Protein AF-A0A439ZPL0-F1 (afdb_monomer_lite)

Sequence (180 aa):
MAQCIQNESISSRDRACDLVRLNNKSAKGVHFPFAENAEELDGQIKRKHFDRATPDVVELLRSFKPFKGGNLLLRAMHDIDVATKHDTILQISVFPLVNKLPEGLPQELAPIIGAPPYFVTSAVVFQDIKQEDISPIVAFAHNPLFHREVLETLKQIVELSFGIVDAFESHLHRSSRTPA

Foldseek 3Di:
DPPVLLVLLVVQLVLLLVQLVLLVHHSVQAGLFAEQALVCRVVRCVNNVSVSGDPVVVVVSVVQVRHVVGNQLNVQSVCVNPDDPPQQQKDKDKDFQVPDDDPPDPPPPDPDQQDDPPPPPDPPPDDDRDPVRIDIDIATPPGSRRRPDDPVSVVVSVVVSVVVVVVSVVVVVVSVPDDD

Secondary structure (DSSP, 8-state):
--SSTHHHHHHHHHHHHHHHHHTT---TT-----BSSSTTHHHHHHHTTGGGS-HHHHHHHHHT--BTTS-HHHHHHHHHHHS-TTS-SEEEEEEE--SS--TTS-TT----TT-------S-----S--GGGEEEEEEE-SSTTTTS-HHHHHHHHHHHHHHHHHHHHHHHHHHTT---

pLDDT: mean 70.42, std 20.82, range [24.73, 96.44]

Radius of gyration: 22.17 Å; chains: 1; bounding box: 63×31×54 Å

Structure (mmCIF, N/CA/C/O backbone):
data_AF-A0A439ZPL0-F1
#
_entry.id   AF-A0A439ZPL0-F1
#
loop_
_atom_site.group_PDB
_atom_site.id
_atom_site.type_symbol
_atom_site.label_atom_id
_atom_site.label_alt_id
_atom_site.label_comp_id
_atom_site.label_asym_id
_atom_site.label_entity_id
_atom_site.label_seq_id
_atom_site.pdbx_PDB_ins_code
_atom_site.Cartn_x
_atom_site.Cartn_y
_atom_site.Cartn_z
_atom_site.occupancy
_atom_site.B_iso_or_equiv
_atom_site.auth_seq_id
_atom_site.auth_comp_id
_atom_site.auth_asym_id
_atom_site.auth_atom_id
_atom_site.pdbx_PDB_model_num
ATOM 1 N N . MET A 1 1 ? 2.255 19.113 -14.319 1.00 32.22 1 MET A N 1
ATOM 2 C CA . MET A 1 1 ? 1.470 17.880 -14.085 1.00 32.22 1 MET A CA 1
ATOM 3 C C . MET A 1 1 ? 2.045 17.082 -12.906 1.00 32.22 1 MET A C 1
ATOM 5 O O . MET A 1 1 ? 2.405 15.930 -13.070 1.00 32.22 1 MET A O 1
ATOM 9 N N . ALA A 1 2 ? 2.153 17.682 -11.714 1.00 28.06 2 ALA A N 1
ATOM 10 C CA . ALA A 1 2 ? 2.736 17.028 -10.526 1.00 28.06 2 ALA A CA 1
ATOM 11 C C . ALA A 1 2 ? 1.759 16.973 -9.334 1.00 28.06 2 ALA A C 1
ATOM 13 O O . ALA A 1 2 ? 2.161 16.733 -8.204 1.00 28.06 2 ALA A O 1
ATOM 14 N N . GLN A 1 3 ? 0.470 17.224 -9.581 1.00 24.73 3 GLN A N 1
ATOM 15 C CA . GLN A 1 3 ? -0.525 17.421 -8.523 1.00 24.73 3 GLN A CA 1
ATOM 16 C C . GLN A 1 3 ? -1.352 16.159 -8.218 1.00 24.73 3 GLN A C 1
ATOM 18 O O . GLN A 1 3 ? -2.044 16.127 -7.210 1.00 24.73 3 GLN A O 1
ATOM 23 N N . CYS A 1 4 ? -1.258 15.101 -9.037 1.00 24.97 4 CYS A N 1
ATOM 24 C CA . CYS A 1 4 ? -2.036 13.873 -8.824 1.00 24.97 4 CYS A CA 1
ATOM 25 C C . CYS A 1 4 ? -1.434 12.909 -7.792 1.00 24.97 4 CYS A C 1
ATOM 27 O O . CYS A 1 4 ? -2.195 12.191 -7.160 1.00 24.97 4 CYS A O 1
ATOM 29 N N . ILE A 1 5 ? -0.116 12.909 -7.566 1.00 36.81 5 ILE A N 1
ATOM 30 C CA . ILE A 1 5 ? 0.513 11.919 -6.667 1.00 36.81 5 ILE A CA 1
ATOM 31 C C . ILE A 1 5 ? 0.432 12.354 -5.190 1.00 36.81 5 ILE A C 1
ATOM 33 O O . ILE A 1 5 ? 0.353 11.517 -4.300 1.00 36.81 5 ILE A O 1
ATOM 37 N N . GLN A 1 6 ? 0.318 13.658 -4.898 1.00 30.88 6 GLN A N 1
ATOM 38 C CA . GLN A 1 6 ? 0.151 14.143 -3.516 1.00 30.88 6 GLN A CA 1
ATOM 39 C C . GLN A 1 6 ? -1.238 13.866 -2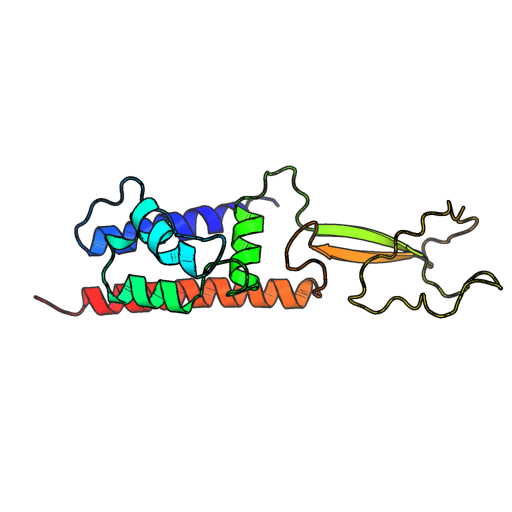.906 1.00 30.88 6 GLN A C 1
ATOM 41 O O . GLN A 1 6 ? -1.399 14.005 -1.694 1.00 30.88 6 GLN A O 1
ATOM 46 N N . ASN A 1 7 ? -2.235 13.459 -3.701 1.00 33.00 7 ASN A N 1
ATOM 47 C CA . ASN A 1 7 ? -3.579 13.170 -3.190 1.00 33.00 7 ASN A CA 1
ATOM 48 C C . ASN A 1 7 ? -3.699 11.789 -2.515 1.00 33.00 7 ASN A C 1
ATOM 50 O O . ASN A 1 7 ? -4.564 11.619 -1.656 1.00 33.00 7 ASN A O 1
ATOM 54 N N . GLU A 1 8 ? -2.845 10.810 -2.839 1.00 41.56 8 GLU A N 1
ATOM 55 C CA . GLU A 1 8 ? -2.938 9.460 -2.251 1.00 41.56 8 GLU A CA 1
ATOM 56 C C . GLU A 1 8 ? -2.365 9.384 -0.820 1.00 41.56 8 GLU A C 1
ATOM 58 O O . GLU A 1 8 ? -2.955 8.722 0.040 1.00 41.56 8 GLU A O 1
ATOM 63 N N . SER A 1 9 ? -1.307 10.147 -0.510 1.00 49.88 9 SER A N 1
ATOM 64 C CA . SER A 1 9 ? -0.791 10.302 0.867 1.00 49.88 9 SER A CA 1
ATOM 65 C C . SER A 1 9 ? -1.838 10.891 1.817 1.00 49.88 9 SER A C 1
ATOM 67 O O . SER A 1 9 ? -2.007 10.453 2.958 1.00 49.88 9 SER A O 1
ATOM 69 N N . ILE A 1 10 ? -2.581 11.890 1.325 1.00 46.34 10 ILE A N 1
ATOM 70 C CA . ILE A 1 10 ? -3.664 12.548 2.061 1.00 46.34 10 ILE A CA 1
ATOM 71 C C . ILE A 1 10 ? -4.828 11.565 2.240 1.00 46.34 10 ILE A C 1
ATOM 73 O O . ILE A 1 10 ? -5.312 11.398 3.356 1.00 46.34 10 ILE A O 1
ATOM 77 N N . SER A 1 11 ? -5.191 10.826 1.184 1.00 53.53 11 SER A N 1
ATOM 78 C CA . SER A 1 11 ? -6.253 9.811 1.210 1.00 53.53 11 SER A CA 1
ATOM 79 C C . SER A 1 11 ? -6.019 8.729 2.270 1.00 53.53 11 SER A C 1
ATOM 81 O O . SER A 1 11 ? -6.892 8.489 3.102 1.00 53.53 11 SER A O 1
ATOM 83 N N . SER A 1 12 ? -4.837 8.105 2.319 1.00 59.19 12 SER A N 1
ATOM 84 C CA . SER A 1 12 ? -4.575 7.015 3.276 1.00 59.19 12 SER A CA 1
ATOM 85 C C . SER A 1 12 ? -4.553 7.488 4.738 1.00 59.19 12 SER A C 1
ATOM 87 O O . SER A 1 12 ? -5.059 6.799 5.632 1.00 59.19 12 SER A O 1
ATOM 89 N N . ARG A 1 13 ? -4.016 8.688 4.997 1.00 60.22 13 ARG A N 1
ATOM 90 C CA . ARG A 1 13 ? -3.973 9.289 6.335 1.00 60.22 13 ARG A CA 1
ATOM 91 C C . ARG A 1 13 ? -5.346 9.765 6.803 1.00 60.22 13 ARG A C 1
ATOM 93 O O . ARG A 1 13 ? -5.708 9.499 7.953 1.00 60.22 13 ARG A O 1
ATOM 100 N N . ASP A 1 14 ? -6.100 10.435 5.937 1.00 66.94 14 ASP A N 1
ATOM 101 C CA . ASP A 1 14 ? -7.445 10.918 6.254 1.00 66.94 14 ASP A CA 1
ATOM 102 C C . ASP A 1 14 ? -8.395 9.738 6.484 1.00 66.94 14 ASP A C 1
ATOM 104 O O . ASP A 1 14 ? -9.113 9.713 7.483 1.00 66.94 14 ASP A O 1
ATOM 108 N N . ARG A 1 15 ? -8.284 8.677 5.675 1.00 75.19 15 ARG A N 1
ATOM 109 C CA . ARG A 1 15 ? -9.045 7.429 5.854 1.00 75.19 15 ARG A CA 1
ATOM 110 C C . ARG A 1 15 ? -8.736 6.737 7.178 1.00 75.19 15 ARG A C 1
ATOM 112 O O . ARG A 1 15 ? -9.660 6.320 7.875 1.00 75.19 15 ARG A O 1
ATOM 119 N N . ALA A 1 16 ? -7.462 6.644 7.565 1.00 81.31 16 ALA A N 1
ATOM 120 C CA . ALA A 1 16 ? -7.085 6.086 8.863 1.00 81.31 16 ALA A CA 1
ATOM 121 C C . ALA A 1 16 ? -7.702 6.888 10.024 1.00 81.31 16 ALA A C 1
ATOM 123 O O . ALA A 1 16 ? -8.209 6.310 10.987 1.00 81.31 16 ALA A O 1
ATOM 124 N N . CYS A 1 17 ? -7.711 8.219 9.919 1.00 85.06 17 CYS A N 1
ATOM 125 C CA . CYS A 1 17 ? -8.351 9.089 10.902 1.00 85.06 17 CYS A CA 1
ATOM 126 C C . CYS A 1 17 ? -9.870 8.881 10.962 1.00 85.06 17 CYS A C 1
ATOM 128 O O . CYS A 1 17 ? -10.428 8.825 12.058 1.00 85.06 17 CYS A O 1
ATOM 130 N N . ASP A 1 18 ? -10.533 8.746 9.815 1.00 84.62 18 ASP A N 1
ATOM 131 C CA . ASP A 1 18 ? -11.986 8.575 9.736 1.00 84.62 18 ASP A CA 1
ATOM 132 C C . ASP A 1 18 ? -12.448 7.237 10.322 1.00 84.62 18 ASP A C 1
ATOM 134 O O . ASP A 1 18 ? -13.408 7.204 11.093 1.00 84.62 18 ASP A O 1
ATOM 138 N N . LEU A 1 19 ? -11.706 6.154 10.070 1.00 86.00 19 LEU A N 1
ATOM 139 C CA . LEU A 1 19 ? -11.956 4.839 10.677 1.00 86.00 19 LEU A CA 1
ATOM 140 C C . LEU A 1 19 ? -11.889 4.893 12.212 1.00 86.00 19 LEU A C 1
ATOM 142 O O . LEU A 1 19 ? -12.701 4.276 12.902 1.00 86.00 19 LEU A O 1
ATOM 146 N N . VAL A 1 20 ? -10.952 5.669 12.763 1.00 87.62 20 VAL A N 1
ATOM 147 C CA . VAL A 1 20 ? -10.825 5.871 14.215 1.00 87.62 20 VAL A CA 1
ATOM 148 C C . VAL A 1 20 ? -11.930 6.787 14.761 1.00 87.62 20 VAL A C 1
ATOM 150 O O . VAL A 1 20 ? -12.475 6.517 15.834 1.00 87.62 20 VAL A O 1
ATOM 153 N N . ARG A 1 21 ? -12.300 7.849 14.031 1.00 86.88 21 ARG A N 1
ATOM 154 C CA . ARG A 1 21 ? -13.387 8.770 14.418 1.00 86.88 21 ARG A CA 1
ATOM 155 C C . ARG A 1 21 ? -14.736 8.070 14.484 1.00 86.88 21 ARG A C 1
ATOM 157 O O . ARG A 1 21 ? -15.502 8.348 15.400 1.00 86.88 21 ARG A O 1
ATOM 164 N N . LEU A 1 22 ? -15.010 7.145 13.568 1.00 85.12 22 LEU A N 1
ATOM 165 C CA . LEU A 1 22 ? -16.251 6.365 13.582 1.00 85.12 22 LEU A CA 1
ATOM 166 C C . LEU A 1 22 ? -16.355 5.420 14.773 1.00 85.12 22 LEU A C 1
ATOM 168 O O . LEU A 1 22 ? -17.456 5.114 15.216 1.00 85.12 22 LEU A O 1
ATOM 172 N N . ASN A 1 23 ? -15.222 5.030 15.354 1.00 87.75 23 ASN A N 1
ATOM 173 C CA . ASN A 1 23 ? -15.192 4.329 16.632 1.00 87.75 23 ASN A CA 1
ATOM 174 C C . ASN A 1 23 ? -15.287 5.287 17.845 1.00 87.75 23 ASN A C 1
ATOM 176 O O . ASN A 1 23 ? -14.976 4.907 18.974 1.00 87.75 23 ASN A O 1
ATOM 180 N N . ASN A 1 24 ? -15.662 6.556 17.632 1.00 87.94 24 ASN A N 1
ATOM 181 C CA . ASN A 1 24 ? -15.712 7.617 18.645 1.00 87.94 24 ASN A CA 1
ATOM 182 C C . ASN A 1 24 ? -14.381 7.810 19.400 1.00 87.94 24 ASN A C 1
ATOM 184 O O . ASN A 1 24 ? -14.355 8.184 20.576 1.00 87.94 24 ASN A O 1
ATOM 188 N N . LYS A 1 25 ? -13.249 7.531 18.740 1.00 90.94 25 LYS A N 1
ATOM 189 C CA . LYS A 1 25 ? -11.904 7.705 19.302 1.00 90.94 25 LYS A CA 1
ATOM 190 C C . LYS A 1 25 ? -11.196 8.906 18.678 1.00 90.94 25 LYS A C 1
ATOM 192 O O . LYS A 1 25 ? -11.540 9.398 17.606 1.00 90.94 25 LYS A O 1
ATOM 197 N N . SER A 1 26 ? -10.161 9.386 19.365 1.00 90.06 26 SER A N 1
ATOM 198 C CA . SER A 1 26 ? -9.346 10.498 18.878 1.00 90.06 26 SER A CA 1
ATOM 199 C C . SER A 1 26 ? -8.441 10.069 17.722 1.00 90.06 26 SER A C 1
ATOM 201 O O . SER A 1 26 ? -7.570 9.210 17.891 1.00 90.06 26 SER A O 1
ATOM 203 N N . ALA A 1 27 ? -8.585 10.755 16.586 1.00 89.19 27 ALA A N 1
ATOM 204 C CA . ALA A 1 27 ? -7.712 10.631 15.418 1.00 89.19 27 ALA A CA 1
ATOM 205 C C . ALA A 1 27 ? -6.328 11.290 15.598 1.00 89.19 27 ALA A C 1
ATOM 207 O O . ALA A 1 27 ? -5.497 11.274 14.690 1.00 89.19 27 ALA A O 1
ATOM 208 N N . LYS A 1 28 ? -6.046 11.897 16.760 1.00 87.62 28 LYS A N 1
ATOM 209 C CA . LYS A 1 28 ? -4.761 12.562 16.994 1.00 87.62 28 LYS A CA 1
ATOM 210 C C . LYS A 1 28 ? -3.614 11.548 16.930 1.00 87.62 28 LYS A C 1
ATOM 212 O O . LYS A 1 28 ? -3.566 10.606 17.725 1.00 87.62 28 LYS A O 1
ATOM 217 N N . GLY A 1 29 ? -2.684 11.798 16.007 1.00 85.25 29 GLY A N 1
ATOM 218 C CA . GLY A 1 29 ? -1.509 10.957 15.773 1.00 85.25 29 GLY A CA 1
ATOM 219 C C . GLY A 1 29 ? -1.820 9.628 15.084 1.00 85.25 29 GLY A C 1
ATOM 220 O O . GLY A 1 29 ? -0.986 8.730 15.135 1.00 85.25 29 GLY A O 1
ATOM 221 N N . VAL A 1 30 ? -3.006 9.487 14.484 1.00 89.12 30 VAL A N 1
ATOM 222 C CA . VAL A 1 30 ? -3.361 8.295 13.713 1.00 89.12 30 VAL A CA 1
ATOM 223 C C . VAL A 1 30 ? -2.711 8.362 12.337 1.00 89.12 30 VAL A C 1
ATOM 225 O O . VAL A 1 30 ? -2.774 9.383 11.650 1.00 89.12 30 VAL A O 1
ATOM 228 N N . HIS A 1 31 ? -2.074 7.263 11.948 1.00 87.56 31 HIS A N 1
ATOM 229 C CA . HIS A 1 31 ? -1.487 7.077 10.626 1.00 87.56 31 HIS A CA 1
ATOM 230 C C . HIS A 1 31 ? -1.722 5.647 10.150 1.00 87.56 31 HIS A C 1
ATOM 232 O O . HIS A 1 31 ? -1.871 4.734 10.963 1.00 87.56 31 HIS A O 1
ATOM 238 N N . PHE A 1 32 ? -1.692 5.448 8.834 1.00 88.25 32 PHE A N 1
ATOM 239 C CA . PHE A 1 32 ? -1.700 4.110 8.263 1.00 88.25 32 PHE A CA 1
ATOM 240 C C . PHE A 1 32 ? -0.391 3.380 8.630 1.00 88.25 32 PHE A C 1
ATOM 242 O O . PHE A 1 32 ? 0.694 3.920 8.382 1.00 88.25 32 PHE A O 1
ATOM 249 N N . PRO A 1 33 ? -0.446 2.204 9.276 1.00 91.50 33 PRO A N 1
ATOM 250 C CA . PRO A 1 33 ? 0.752 1.511 9.727 1.00 91.50 33 PRO A CA 1
ATOM 251 C C . PRO A 1 33 ? 1.398 0.716 8.586 1.00 91.50 33 PRO A C 1
ATOM 253 O O . PRO A 1 33 ? 0.749 -0.085 7.920 1.00 91.50 33 PRO A O 1
ATOM 256 N N . PHE A 1 34 ? 2.706 0.904 8.427 1.00 92.75 34 PHE A N 1
ATOM 257 C CA . PHE A 1 34 ? 3.582 0.052 7.628 1.00 92.75 34 PHE A CA 1
ATOM 258 C C . PHE A 1 34 ? 4.741 -0.425 8.490 1.00 92.75 34 PHE A C 1
ATOM 260 O O . PHE A 1 34 ? 5.288 0.355 9.277 1.00 92.75 34 PHE A O 1
ATOM 267 N N . ALA A 1 35 ? 5.109 -1.694 8.336 1.00 93.75 35 ALA A N 1
ATOM 268 C CA . ALA A 1 35 ? 6.203 -2.315 9.072 1.00 93.75 35 ALA A CA 1
ATOM 269 C C . ALA A 1 35 ? 7.358 -2.749 8.165 1.00 93.75 35 ALA A C 1
ATOM 271 O O . ALA A 1 35 ? 7.227 -2.867 6.943 1.00 93.75 35 ALA A O 1
ATOM 272 N N . GLU A 1 36 ? 8.515 -2.981 8.778 1.00 92.25 36 GLU A N 1
ATOM 273 C CA . GLU A 1 36 ? 9.692 -3.483 8.072 1.00 92.25 36 GLU A CA 1
ATOM 274 C C . GLU A 1 36 ? 9.617 -4.992 7.821 1.00 92.25 36 GLU A C 1
ATOM 276 O O . GLU A 1 36 ? 10.245 -5.479 6.891 1.00 92.25 36 GLU A O 1
ATOM 281 N N . ASN A 1 37 ? 8.810 -5.719 8.590 1.00 95.00 37 ASN A N 1
ATOM 282 C CA . ASN A 1 37 ? 8.556 -7.154 8.459 1.00 95.00 37 ASN A CA 1
ATOM 283 C C . ASN A 1 37 ? 7.189 -7.498 9.086 1.00 95.00 37 ASN A C 1
ATOM 285 O O . ASN A 1 37 ? 6.479 -6.612 9.577 1.00 95.00 37 ASN A O 1
ATOM 289 N N . ALA A 1 38 ? 6.795 -8.771 9.026 1.00 95.44 38 ALA A N 1
ATOM 290 C CA . ALA A 1 38 ? 5.502 -9.224 9.532 1.00 95.44 38 ALA A CA 1
ATOM 291 C C . ALA A 1 38 ? 5.415 -9.120 11.065 1.00 95.44 38 ALA A C 1
ATOM 293 O O . ALA A 1 38 ? 4.368 -8.763 11.604 1.00 95.44 38 ALA A O 1
ATOM 294 N N . GLU A 1 39 ? 6.519 -9.393 11.758 1.00 96.31 39 GLU A N 1
ATOM 295 C CA . GLU A 1 39 ? 6.613 -9.442 13.218 1.00 96.31 39 GLU A CA 1
ATOM 296 C C . GLU A 1 39 ? 6.427 -8.057 13.855 1.00 96.31 39 GLU A C 1
ATOM 298 O O . GLU A 1 39 ? 5.866 -7.922 14.943 1.00 96.31 39 GLU A O 1
ATOM 303 N N . GLU A 1 40 ? 6.857 -7.002 13.164 1.00 95.38 40 GLU A N 1
ATOM 304 C CA . GLU A 1 40 ? 6.752 -5.620 13.630 1.00 95.38 40 GLU A CA 1
ATOM 305 C C . GLU A 1 40 ? 5.381 -4.977 13.381 1.00 95.38 40 GLU A C 1
ATOM 307 O O . GLU A 1 40 ? 5.111 -3.892 13.912 1.00 95.38 40 GLU A O 1
ATOM 312 N N . LEU A 1 41 ? 4.499 -5.611 12.598 1.00 95.12 41 LEU A N 1
ATOM 313 C CA . LEU A 1 41 ? 3.227 -5.016 12.180 1.00 95.12 41 LEU A CA 1
ATOM 314 C C . LEU A 1 41 ? 2.348 -4.615 13.369 1.00 95.12 41 LEU A C 1
ATOM 316 O O . LEU A 1 41 ? 1.867 -3.482 13.429 1.00 95.12 41 LEU A O 1
ATOM 320 N N . ASP A 1 42 ? 2.194 -5.496 14.354 1.00 96.06 42 ASP A N 1
ATOM 321 C CA . ASP A 1 42 ? 1.392 -5.203 15.546 1.00 96.06 42 ASP A CA 1
ATOM 322 C C . ASP A 1 42 ? 1.985 -4.062 16.385 1.00 96.06 42 ASP A C 1
ATOM 324 O O . ASP A 1 42 ? 1.255 -3.252 16.967 1.00 96.06 42 ASP A O 1
ATOM 328 N N . GLY A 1 43 ? 3.316 -3.949 16.408 1.00 96.44 43 GLY A N 1
ATOM 329 C CA . GLY A 1 43 ? 4.008 -2.819 17.020 1.00 96.44 43 GLY A CA 1
ATOM 330 C C . GLY A 1 43 ? 3.689 -1.503 16.307 1.00 96.44 43 GLY A C 1
ATOM 331 O O . GLY A 1 43 ? 3.411 -0.491 16.958 1.00 96.44 43 GLY A O 1
ATOM 332 N N . GLN A 1 44 ? 3.661 -1.514 14.972 1.00 94.69 44 GLN A N 1
ATOM 333 C CA . GLN A 1 44 ? 3.314 -0.339 14.171 1.00 94.69 44 GLN A CA 1
ATOM 334 C C . GLN A 1 44 ? 1.851 0.063 14.323 1.00 94.69 44 GLN A C 1
ATOM 336 O O . GLN A 1 44 ? 1.580 1.254 14.464 1.00 94.69 44 GLN A O 1
ATOM 341 N N . ILE A 1 45 ? 0.926 -0.899 14.372 1.00 95.50 45 ILE A N 1
ATOM 342 C CA . ILE A 1 45 ? -0.505 -0.645 14.599 1.00 95.50 45 ILE A CA 1
ATOM 343 C C . ILE A 1 45 ? -0.703 0.176 15.881 1.00 95.50 45 ILE A C 1
ATOM 345 O O . ILE A 1 45 ? -1.368 1.213 15.851 1.00 95.50 45 ILE A O 1
ATOM 349 N N . LYS A 1 46 ? -0.045 -0.215 16.980 1.00 95.44 46 LYS A N 1
ATOM 350 C CA . LYS A 1 46 ? -0.102 0.513 18.260 1.00 95.44 46 LYS A CA 1
ATOM 351 C C . LYS A 1 46 ? 0.606 1.868 18.199 1.00 95.44 46 LYS A C 1
ATOM 353 O O . LYS A 1 46 ? 0.062 2.888 18.626 1.00 95.44 46 LYS A O 1
ATOM 358 N N . ARG A 1 47 ? 1.827 1.904 17.649 1.00 93.88 47 ARG A N 1
ATOM 359 C CA . ARG A 1 47 ? 2.650 3.126 17.562 1.00 93.88 47 ARG A CA 1
ATOM 360 C C . ARG A 1 47 ? 1.989 4.213 16.717 1.00 93.88 47 ARG A C 1
ATOM 362 O O . ARG A 1 47 ? 2.154 5.394 17.006 1.00 93.88 47 ARG A O 1
ATOM 369 N N . LYS A 1 48 ? 1.264 3.816 15.671 1.00 92.25 48 LYS A N 1
ATOM 370 C CA . LYS A 1 48 ? 0.521 4.704 14.769 1.00 92.25 48 LYS A CA 1
ATOM 371 C C . LYS A 1 48 ? -0.941 4.881 15.175 1.00 92.25 48 LYS A C 1
ATOM 373 O O . LYS A 1 48 ? -1.703 5.473 14.419 1.00 92.25 48 LYS A O 1
ATOM 378 N N . HIS A 1 49 ? -1.314 4.402 16.363 1.00 94.00 49 HIS A N 1
ATOM 379 C CA . HIS A 1 49 ? -2.638 4.562 16.962 1.00 94.00 49 HIS A CA 1
ATOM 380 C C . HIS A 1 49 ? -3.797 4.001 16.129 1.00 94.00 49 HIS A C 1
ATOM 382 O O . HIS A 1 49 ? -4.948 4.409 16.303 1.00 94.00 49 HIS A O 1
ATOM 388 N N . PHE A 1 50 ? -3.497 3.075 15.221 1.00 92.12 50 PHE A N 1
ATOM 389 C CA . PHE A 1 50 ? -4.492 2.420 14.380 1.00 92.12 50 PHE A CA 1
ATOM 390 C C . PHE A 1 50 ? -5.262 1.340 15.157 1.00 92.12 50 PHE A C 1
ATOM 392 O O . PHE A 1 50 ? -6.377 0.991 14.790 1.00 92.12 50 PHE A O 1
ATOM 399 N N . ASP A 1 51 ? -4.731 0.889 16.299 1.00 94.56 51 ASP A N 1
ATOM 400 C CA . ASP A 1 51 ? -5.421 0.041 17.283 1.00 94.56 51 ASP A CA 1
ATOM 401 C C . ASP A 1 51 ? -6.701 0.675 17.856 1.00 94.56 51 ASP A C 1
ATOM 403 O O . ASP A 1 51 ? -7.529 -0.015 18.441 1.00 94.56 51 ASP A O 1
ATOM 407 N N . ARG A 1 52 ? -6.879 1.992 17.684 1.00 94.06 52 ARG A N 1
ATOM 408 C CA . ARG A 1 52 ? -8.097 2.712 18.077 1.00 94.06 52 ARG A CA 1
ATOM 409 C C . ARG A 1 52 ? -9.263 2.509 17.106 1.00 94.06 52 ARG A C 1
ATOM 411 O O . ARG A 1 52 ? -10.383 2.897 17.444 1.00 94.06 52 ARG A O 1
ATOM 418 N N . ALA A 1 53 ? -9.019 1.963 15.916 1.00 90.69 53 ALA A N 1
ATOM 419 C CA . ALA A 1 53 ? -10.080 1.549 15.004 1.00 90.69 53 ALA A CA 1
ATOM 420 C C . ALA A 1 53 ? -10.828 0.325 15.569 1.00 90.69 53 ALA A C 1
ATOM 422 O O . ALA A 1 53 ? -10.475 -0.210 16.622 1.00 90.69 53 ALA A O 1
ATOM 423 N N . THR A 1 54 ? -11.895 -0.114 14.902 1.00 90.56 54 THR A N 1
ATOM 424 C CA . THR A 1 54 ? -12.587 -1.349 15.296 1.00 90.56 54 THR A CA 1
ATOM 425 C C . THR A 1 54 ? -11.698 -2.576 15.025 1.00 90.56 54 THR A C 1
ATOM 427 O O . THR A 1 54 ? -10.893 -2.545 14.090 1.00 90.56 54 THR A O 1
ATOM 430 N N . PRO A 1 55 ? -11.828 -3.675 15.797 1.00 92.25 55 PRO A N 1
ATOM 431 C CA . PRO A 1 55 ? -11.044 -4.896 15.579 1.00 92.25 55 PRO A CA 1
ATOM 432 C C . PRO A 1 55 ? -11.120 -5.421 14.139 1.00 92.25 55 PRO A C 1
ATOM 434 O O . PRO A 1 55 ? -10.093 -5.776 13.568 1.00 92.25 55 PRO A O 1
ATOM 437 N N . ASP A 1 56 ? -12.301 -5.366 13.520 1.00 91.06 56 ASP A N 1
ATOM 438 C CA . ASP A 1 56 ? -12.517 -5.785 12.130 1.00 91.06 56 ASP A CA 1
ATOM 439 C C . ASP A 1 56 ? -11.701 -4.959 11.125 1.00 91.06 56 ASP A C 1
ATOM 441 O O . ASP A 1 56 ? -11.174 -5.497 10.153 1.00 91.06 56 ASP A O 1
ATOM 445 N N . VAL A 1 57 ? -11.549 -3.651 11.361 1.00 90.44 57 VAL A N 1
ATOM 446 C CA . VAL A 1 57 ? -10.717 -2.769 10.526 1.00 90.44 57 VAL A CA 1
ATOM 447 C C . VAL A 1 57 ? -9.238 -3.103 10.689 1.00 90.44 57 VAL A C 1
ATOM 449 O O . VAL A 1 57 ? -8.484 -3.056 9.716 1.00 90.44 57 VAL A O 1
ATOM 452 N N . VAL A 1 58 ? -8.811 -3.455 11.903 1.00 93.31 58 VAL A N 1
ATOM 453 C CA . VAL A 1 58 ? -7.430 -3.881 12.161 1.00 93.31 58 VAL A CA 1
ATOM 454 C C . VAL A 1 58 ? -7.146 -5.227 11.482 1.00 93.31 58 VAL A C 1
ATOM 456 O O . VAL A 1 58 ? -6.084 -5.390 10.885 1.00 93.31 58 VAL A O 1
ATOM 459 N N . GLU A 1 59 ? -8.092 -6.166 11.489 1.00 94.00 59 GLU A N 1
ATOM 460 C CA . GLU A 1 59 ? -7.981 -7.424 10.734 1.00 94.00 59 GLU A CA 1
ATOM 461 C C . GLU A 1 59 ? -7.959 -7.194 9.218 1.00 94.00 59 GLU A C 1
ATOM 463 O O . GLU A 1 59 ? -7.120 -7.759 8.511 1.00 94.00 59 GLU A O 1
ATOM 468 N N . LEU A 1 60 ? -8.812 -6.301 8.708 1.00 91.75 60 LEU A N 1
ATOM 469 C CA . LEU A 1 60 ? -8.799 -5.916 7.297 1.00 91.75 60 LEU A CA 1
ATOM 470 C C . LEU A 1 60 ? -7.434 -5.340 6.898 1.00 91.75 60 LEU A C 1
ATOM 472 O O . LEU A 1 60 ? -6.855 -5.756 5.896 1.00 91.75 60 LEU A O 1
ATOM 476 N N . LEU A 1 61 ? -6.872 -4.448 7.715 1.00 92.56 61 LEU A N 1
ATOM 477 C CA . LEU A 1 61 ? -5.520 -3.929 7.528 1.00 92.56 61 LEU A CA 1
ATOM 478 C C . LEU A 1 61 ? -4.472 -5.056 7.475 1.00 92.56 61 LEU A C 1
ATOM 480 O O . LEU A 1 61 ? -3.622 -5.054 6.583 1.00 92.56 61 LEU A O 1
ATOM 484 N N . ARG A 1 62 ? -4.523 -6.025 8.401 1.00 94.81 62 ARG A N 1
ATOM 485 C CA . ARG A 1 62 ? -3.598 -7.174 8.416 1.00 94.81 62 ARG A CA 1
ATOM 486 C C . ARG A 1 62 ? -3.689 -7.995 7.134 1.00 94.81 62 ARG A C 1
ATOM 488 O O . ARG A 1 62 ? -2.657 -8.437 6.627 1.00 94.81 62 ARG A O 1
ATOM 495 N N . SER A 1 63 ? -4.889 -8.146 6.571 1.00 94.62 63 SER A N 1
ATOM 496 C CA . SER A 1 63 ? -5.101 -8.893 5.325 1.00 94.62 63 SER A CA 1
ATOM 497 C C . SER A 1 63 ? -4.341 -8.304 4.129 1.00 94.62 63 SER A C 1
ATOM 499 O O . SER A 1 63 ? -3.882 -9.051 3.263 1.00 94.62 63 SER A O 1
ATOM 501 N N . PHE A 1 64 ? -4.114 -6.985 4.125 1.00 92.12 64 PHE A N 1
ATOM 502 C CA . PHE A 1 64 ? -3.334 -6.308 3.089 1.00 92.12 64 PHE A CA 1
ATOM 503 C C . PHE A 1 64 ? -1.823 -6.513 3.221 1.00 92.12 64 PHE A C 1
ATOM 505 O O . PHE A 1 64 ? -1.097 -6.205 2.278 1.00 92.12 64 PHE A O 1
ATOM 512 N N . LYS A 1 65 ? -1.340 -7.042 4.353 1.00 95.44 65 LYS A N 1
ATOM 513 C CA . LYS A 1 65 ? 0.083 -7.305 4.632 1.00 95.44 65 LYS A CA 1
ATOM 514 C C . LYS A 1 65 ? 0.991 -6.085 4.362 1.00 95.44 65 LYS A C 1
ATOM 516 O O . LYS A 1 65 ? 1.874 -6.170 3.501 1.00 95.44 65 LYS A O 1
ATOM 521 N N . PRO A 1 66 ? 0.796 -4.947 5.064 1.00 93.69 66 PRO A N 1
ATOM 522 C CA . PRO A 1 66 ? 1.531 -3.702 4.823 1.00 93.69 66 PRO A CA 1
ATOM 523 C C . PRO A 1 66 ? 2.942 -3.742 5.443 1.00 93.69 66 PRO A C 1
ATOM 525 O O . PRO A 1 66 ? 3.271 -3.010 6.377 1.00 93.69 66 PRO A O 1
ATOM 528 N N . PHE A 1 67 ? 3.791 -4.636 4.943 1.00 93.81 67 PHE A N 1
ATOM 529 C CA . PHE A 1 67 ? 5.171 -4.811 5.396 1.00 93.81 67 PHE A CA 1
ATOM 530 C C . PHE A 1 67 ? 6.090 -5.303 4.271 1.00 93.81 67 PHE A C 1
ATOM 532 O O . PHE A 1 67 ? 5.612 -5.787 3.241 1.00 93.81 67 PHE A O 1
ATOM 539 N N . LYS A 1 68 ? 7.418 -5.191 4.436 1.00 90.38 68 LYS A N 1
ATOM 540 C CA . LYS A 1 68 ? 8.361 -5.729 3.433 1.00 90.38 68 LYS A CA 1
ATOM 541 C C . LYS A 1 68 ? 8.264 -7.254 3.375 1.00 90.38 68 LYS A C 1
ATOM 543 O O . LYS A 1 68 ? 8.253 -7.916 4.405 1.00 90.38 68 LYS A O 1
ATOM 548 N N . GLY A 1 69 ? 8.184 -7.805 2.165 1.00 89.69 69 GLY A N 1
ATOM 549 C CA . GLY A 1 69 ? 7.897 -9.230 1.943 1.00 89.69 69 GLY A CA 1
ATOM 550 C C . GLY A 1 69 ? 6.406 -9.596 2.018 1.00 89.69 69 GLY A C 1
ATOM 551 O O . GLY A 1 69 ? 6.054 -10.748 1.782 1.00 89.69 69 GLY A O 1
ATOM 552 N N . GLY A 1 70 ? 5.530 -8.630 2.321 1.00 92.50 70 GLY A N 1
ATOM 553 C CA . GLY A 1 70 ? 4.077 -8.762 2.252 1.00 92.50 70 GLY A CA 1
ATOM 554 C C . GLY A 1 70 ? 3.539 -8.405 0.866 1.00 92.50 70 GLY A C 1
ATOM 555 O O . GLY A 1 70 ? 3.946 -8.974 -0.147 1.00 92.50 70 GLY A O 1
ATOM 556 N N . ASN A 1 71 ? 2.608 -7.453 0.804 1.00 91.75 71 ASN A N 1
ATOM 557 C CA . ASN A 1 71 ? 2.087 -6.966 -0.471 1.00 91.75 71 ASN A CA 1
ATOM 558 C C . ASN A 1 71 ? 3.099 -6.020 -1.143 1.00 91.75 71 ASN A C 1
ATOM 560 O O . ASN A 1 71 ? 3.282 -4.877 -0.722 1.00 91.75 71 ASN A O 1
ATOM 564 N N . LEU A 1 72 ? 3.745 -6.512 -2.206 1.00 89.38 72 LEU A N 1
ATOM 565 C CA . LEU A 1 72 ? 4.798 -5.802 -2.937 1.00 89.38 72 LEU A CA 1
ATOM 566 C C . LEU A 1 72 ? 4.329 -4.458 -3.509 1.00 89.38 72 LEU A C 1
ATOM 568 O O . LEU A 1 72 ? 5.037 -3.464 -3.385 1.00 89.38 72 LEU A O 1
ATOM 572 N N . LEU A 1 73 ? 3.144 -4.428 -4.124 1.00 87.06 73 LEU A N 1
ATOM 573 C CA . LEU A 1 73 ? 2.590 -3.214 -4.723 1.00 87.06 73 LEU A CA 1
ATOM 574 C C . LEU A 1 73 ? 2.275 -2.176 -3.649 1.00 87.06 73 LEU A C 1
ATOM 576 O O . LEU A 1 73 ? 2.647 -1.017 -3.784 1.00 87.06 73 LEU A O 1
ATOM 580 N N . LEU A 1 74 ? 1.665 -2.612 -2.547 1.00 86.94 74 LEU A N 1
ATOM 581 C CA . LEU A 1 74 ? 1.352 -1.750 -1.412 1.00 86.94 74 LEU A CA 1
ATOM 582 C C . LEU A 1 74 ? 2.616 -1.177 -0.763 1.00 86.94 74 LEU A C 1
ATOM 584 O O . LEU A 1 74 ? 2.657 0.005 -0.424 1.00 86.94 74 LEU A O 1
ATOM 588 N N . ARG A 1 75 ? 3.673 -1.989 -0.637 1.00 87.38 75 ARG A N 1
ATOM 589 C CA . ARG A 1 75 ? 4.976 -1.517 -0.159 1.00 87.38 75 ARG A CA 1
ATOM 590 C C . ARG A 1 75 ? 5.597 -0.512 -1.122 1.00 87.38 75 ARG A C 1
ATOM 592 O O . ARG A 1 75 ? 6.096 0.509 -0.672 1.00 87.38 75 ARG A O 1
ATOM 599 N N . ALA A 1 76 ? 5.544 -0.776 -2.422 1.00 85.00 76 ALA A N 1
ATOM 600 C CA . ALA A 1 76 ? 6.089 0.137 -3.412 1.00 85.00 76 ALA A CA 1
ATOM 601 C C . ALA A 1 76 ? 5.343 1.476 -3.444 1.00 85.00 76 ALA A C 1
ATOM 603 O O . ALA A 1 76 ? 5.990 2.512 -3.539 1.00 85.00 76 ALA A O 1
ATOM 604 N N . MET A 1 77 ? 4.013 1.467 -3.305 1.00 83.06 77 MET A N 1
ATOM 605 C CA . MET A 1 77 ? 3.229 2.695 -3.142 1.00 83.06 77 MET A CA 1
ATOM 606 C C . MET A 1 77 ? 3.670 3.470 -1.903 1.00 83.06 77 MET A C 1
ATOM 608 O O . MET A 1 77 ? 3.888 4.671 -1.986 1.00 83.06 77 MET A O 1
ATOM 612 N N . HIS A 1 78 ? 3.859 2.787 -0.771 1.00 83.06 78 HIS A N 1
ATOM 613 C CA . HIS A 1 78 ? 4.367 3.421 0.442 1.00 83.06 78 HIS A CA 1
ATOM 614 C C . HIS A 1 78 ? 5.765 4.015 0.253 1.00 83.06 78 HIS A C 1
ATOM 616 O O . HIS A 1 78 ? 6.009 5.141 0.672 1.00 83.06 78 HIS A O 1
ATOM 622 N N . ASP A 1 79 ? 6.675 3.285 -0.393 1.00 80.62 79 ASP A N 1
ATOM 623 C CA . ASP A 1 79 ? 8.028 3.773 -0.652 1.00 80.62 79 ASP A CA 1
ATOM 624 C C . ASP A 1 79 ? 7.999 4.992 -1.591 1.00 80.62 79 ASP A C 1
ATOM 626 O O . ASP A 1 79 ? 8.719 5.950 -1.338 1.00 80.62 79 ASP A O 1
ATOM 630 N N . ILE A 1 80 ? 7.127 5.002 -2.611 1.00 78.44 80 ILE A N 1
ATOM 631 C CA . ILE A 1 80 ? 6.901 6.155 -3.503 1.00 78.44 80 ILE A CA 1
ATOM 632 C C . ILE A 1 80 ? 6.327 7.353 -2.734 1.00 78.44 80 ILE A C 1
ATOM 634 O O . ILE A 1 80 ? 6.744 8.483 -2.966 1.00 78.44 80 ILE A O 1
ATOM 638 N N . ASP A 1 81 ? 5.386 7.113 -1.824 1.00 76.06 81 ASP A N 1
ATOM 639 C CA . ASP A 1 81 ? 4.732 8.149 -1.020 1.00 76.06 81 ASP A CA 1
ATOM 640 C C . ASP A 1 81 ? 5.682 8.806 -0.006 1.00 76.06 81 ASP A C 1
ATOM 642 O O . ASP A 1 81 ? 5.629 10.010 0.243 1.00 76.06 81 ASP A O 1
ATOM 646 N N . VAL A 1 82 ? 6.577 8.003 0.574 1.00 75.62 82 VAL A N 1
ATOM 647 C CA . VAL A 1 82 ? 7.604 8.455 1.522 1.00 75.62 82 VAL A CA 1
ATOM 648 C C . VAL A 1 82 ? 8.809 9.071 0.808 1.00 75.62 82 VAL A C 1
ATOM 650 O O . VAL A 1 82 ? 9.547 9.845 1.427 1.00 75.62 82 VAL A O 1
ATOM 653 N N . ALA A 1 83 ? 9.017 8.749 -0.472 1.00 69.81 83 ALA A N 1
ATOM 654 C CA . ALA A 1 83 ? 10.133 9.255 -1.254 1.00 69.81 83 ALA A CA 1
ATOM 655 C C . ALA A 1 83 ? 10.141 10.790 -1.268 1.00 69.81 83 ALA A C 1
ATOM 657 O O . ALA A 1 83 ? 9.114 11.467 -1.383 1.00 69.81 83 ALA A O 1
ATOM 658 N N . THR A 1 84 ? 11.329 11.374 -1.144 1.00 61.94 84 THR A N 1
ATOM 659 C CA . THR A 1 84 ? 11.475 12.819 -1.263 1.00 61.94 84 THR A CA 1
ATOM 660 C C . THR A 1 84 ? 11.161 13.248 -2.692 1.00 61.94 84 THR A C 1
ATOM 662 O O . THR A 1 84 ? 11.375 12.512 -3.646 1.00 61.94 84 THR A O 1
ATOM 665 N N . LYS A 1 85 ? 10.720 14.495 -2.888 1.00 58.72 85 LYS A N 1
ATOM 666 C CA . LYS A 1 85 ? 10.436 15.036 -4.234 1.00 58.72 85 LYS A CA 1
ATOM 667 C C . LYS A 1 85 ? 11.620 14.985 -5.222 1.00 58.72 85 LYS A C 1
ATOM 669 O O . LYS A 1 85 ? 11.428 15.275 -6.397 1.00 58.72 85 LYS A O 1
ATOM 674 N N . HIS A 1 86 ? 12.835 14.733 -4.732 1.00 60.12 86 HIS A N 1
ATOM 675 C CA . HIS A 1 86 ? 14.050 14.613 -5.540 1.00 60.12 86 HIS A CA 1
ATOM 676 C C . HIS A 1 86 ? 14.400 13.154 -5.849 1.00 60.12 86 HIS A C 1
ATOM 678 O O . HIS A 1 86 ? 15.274 12.903 -6.677 1.00 60.12 86 HIS A O 1
ATOM 684 N N . ASP A 1 87 ? 13.713 12.206 -5.214 1.00 63.19 87 ASP A N 1
ATOM 685 C CA . ASP A 1 87 ? 13.824 10.801 -5.542 1.00 63.19 87 ASP A CA 1
ATOM 686 C C . ASP A 1 87 ? 13.068 10.567 -6.848 1.00 63.19 87 ASP A C 1
ATOM 688 O O . ASP A 1 87 ? 11.883 10.869 -7.011 1.00 63.19 87 ASP A O 1
ATOM 692 N N . THR A 1 88 ? 13.812 10.101 -7.839 1.00 60.19 88 THR A N 1
ATOM 693 C CA . THR A 1 88 ? 13.280 9.836 -9.168 1.00 60.19 88 THR A CA 1
ATOM 694 C C . THR A 1 88 ? 12.372 8.608 -9.083 1.00 60.19 88 THR A C 1
ATOM 696 O O . THR A 1 88 ? 12.839 7.536 -8.731 1.00 60.19 88 THR A O 1
ATOM 699 N N . ILE A 1 89 ? 11.079 8.747 -9.391 1.00 67.12 89 ILE A N 1
ATOM 700 C CA . ILE A 1 89 ? 10.125 7.616 -9.381 1.00 67.12 89 ILE A CA 1
ATOM 701 C C . ILE A 1 89 ? 10.308 6.744 -10.628 1.00 67.12 89 ILE A C 1
ATOM 703 O O . ILE A 1 89 ? 10.273 5.517 -10.555 1.00 67.12 89 ILE A O 1
ATOM 707 N N . LEU A 1 90 ? 10.507 7.387 -11.780 1.00 66.12 90 LEU A N 1
ATOM 708 C CA . LEU A 1 90 ? 10.729 6.731 -13.064 1.00 66.12 90 LEU A CA 1
ATOM 709 C C . LEU A 1 90 ? 12.067 7.173 -13.636 1.00 66.12 90 LEU A C 1
ATOM 711 O O . LEU A 1 90 ? 12.307 8.365 -13.823 1.00 66.12 90 LEU A O 1
ATOM 715 N N . GLN A 1 91 ? 12.913 6.204 -13.952 1.00 63.97 91 GLN A N 1
ATOM 716 C CA . GLN A 1 91 ? 14.160 6.418 -14.658 1.00 63.97 91 GLN A CA 1
ATOM 717 C C . GLN A 1 91 ? 13.947 6.139 -16.144 1.00 63.97 91 GLN A C 1
ATOM 719 O O . GLN A 1 91 ? 13.465 5.074 -16.530 1.00 63.97 91 GLN A O 1
ATOM 724 N N . ILE A 1 92 ? 14.329 7.107 -16.976 1.00 61.47 92 ILE A N 1
ATOM 725 C CA . ILE A 1 92 ? 14.438 6.921 -18.421 1.00 61.47 92 ILE A CA 1
ATOM 726 C C . ILE A 1 92 ? 15.904 6.624 -18.708 1.00 61.47 92 ILE A C 1
ATOM 728 O O . ILE A 1 92 ? 16.783 7.429 -18.401 1.00 61.47 92 ILE A O 1
ATOM 732 N N . SER A 1 93 ? 16.180 5.456 -19.270 1.00 57.75 93 SER A N 1
ATOM 733 C CA . SER A 1 93 ? 17.516 5.080 -19.716 1.00 57.75 93 SER A CA 1
ATOM 734 C C . SER A 1 93 ? 17.501 4.787 -21.203 1.00 57.75 93 SER A C 1
ATOM 736 O O . SER A 1 93 ? 16.581 4.180 -21.740 1.00 57.75 93 SER A O 1
ATOM 738 N N . VAL A 1 94 ? 18.523 5.292 -21.873 1.00 52.91 94 VAL A N 1
ATOM 739 C CA . VAL A 1 94 ? 18.682 5.235 -23.317 1.00 52.91 94 VAL A CA 1
ATOM 740 C C . VAL A 1 94 ? 19.693 4.135 -23.587 1.00 52.91 94 VAL A C 1
ATOM 742 O O . VAL A 1 94 ? 20.855 4.278 -23.210 1.00 52.91 94 VAL A O 1
ATOM 745 N N . PHE A 1 95 ? 19.253 3.037 -24.197 1.00 54.56 95 PHE A N 1
ATOM 746 C CA . PHE A 1 95 ? 20.152 1.959 -24.594 1.00 54.56 95 PHE A CA 1
ATOM 747 C C . PHE A 1 95 ? 20.280 1.929 -26.118 1.00 54.56 95 PHE A C 1
ATOM 749 O O . PHE A 1 95 ? 19.262 2.056 -26.811 1.00 54.56 95 PHE A O 1
ATOM 756 N N . PRO A 1 96 ? 21.501 1.753 -26.651 1.00 50.31 96 PRO A N 1
ATOM 757 C CA . PRO A 1 96 ? 21.657 1.435 -28.057 1.00 50.31 96 PRO A CA 1
ATOM 758 C C . PRO A 1 96 ? 20.982 0.092 -28.338 1.00 50.31 96 PRO A C 1
ATOM 760 O O . PRO A 1 96 ? 21.212 -0.887 -27.622 1.00 50.31 96 PRO A O 1
ATOM 763 N N . LEU A 1 97 ? 20.140 0.042 -29.371 1.00 48.22 97 LEU A N 1
ATOM 764 C CA . LEU A 1 97 ? 19.622 -1.203 -29.913 1.00 48.22 97 LEU A CA 1
ATOM 765 C C . LEU A 1 97 ? 20.823 -2.059 -30.295 1.00 48.22 97 LEU A C 1
ATOM 767 O O . LEU A 1 97 ? 21.653 -1.670 -31.118 1.00 48.22 97 LEU A O 1
ATOM 771 N N . VAL A 1 98 ? 20.907 -3.244 -29.705 1.00 48.72 98 VAL A N 1
ATOM 772 C CA . VAL A 1 98 ? 21.992 -4.189 -29.948 1.00 48.72 98 VAL A CA 1
ATOM 773 C C . VAL A 1 98 ? 21.785 -4.891 -31.299 1.00 48.72 98 VAL A C 1
ATOM 775 O O . VAL A 1 98 ? 21.739 -6.110 -31.383 1.00 48.72 98 VAL A O 1
ATOM 778 N N . ASN A 1 99 ? 21.623 -4.134 -32.384 1.00 43.41 99 ASN A N 1
ATOM 779 C CA . ASN A 1 99 ? 21.525 -4.696 -33.734 1.00 43.41 99 ASN A CA 1
ATOM 780 C C . ASN A 1 99 ? 22.912 -5.006 -34.319 1.00 43.41 99 ASN A C 1
ATOM 782 O O . ASN A 1 99 ? 23.022 -5.748 -35.294 1.00 43.41 99 ASN A O 1
ATOM 786 N N . LYS A 1 100 ? 23.977 -4.467 -33.712 1.00 42.88 100 LYS A N 1
ATOM 787 C CA . LYS A 1 100 ? 25.375 -4.810 -33.986 1.00 42.88 100 LYS A CA 1
ATOM 788 C C . LYS A 1 100 ? 26.153 -4.850 -32.674 1.00 42.88 100 LYS A C 1
ATOM 790 O O . LYS A 1 100 ? 26.686 -3.832 -32.239 1.00 42.88 100 LYS A O 1
ATOM 795 N N . LEU A 1 101 ? 26.225 -6.019 -32.035 1.00 48.84 101 LEU A N 1
ATOM 796 C CA . LEU A 1 101 ? 27.315 -6.255 -31.086 1.00 48.84 101 LEU A CA 1
ATOM 797 C C . LEU A 1 101 ? 28.640 -6.165 -31.867 1.00 48.84 101 LEU A C 1
ATOM 799 O O . LEU A 1 101 ? 28.743 -6.791 -32.924 1.00 48.84 101 LEU A O 1
ATOM 803 N N . PRO A 1 102 ? 29.648 -5.424 -31.378 1.00 47.47 102 PRO A N 1
ATOM 804 C CA . PRO A 1 102 ? 31.023 -5.590 -31.830 1.00 47.47 102 PRO A CA 1
ATOM 805 C C . PRO A 1 102 ? 31.400 -7.077 -31.807 1.00 47.47 102 PRO A C 1
ATOM 807 O O . PRO A 1 102 ? 31.116 -7.766 -30.822 1.00 47.47 102 PRO A O 1
ATOM 810 N N . GLU A 1 103 ? 32.022 -7.577 -32.877 1.00 45.75 103 GLU A N 1
ATOM 811 C CA . GLU A 1 103 ? 32.542 -8.947 -32.910 1.00 45.75 103 GLU A CA 1
ATOM 812 C C . GLU A 1 103 ? 33.477 -9.161 -31.706 1.00 45.75 103 GLU A C 1
ATOM 814 O O . GLU A 1 103 ? 34.502 -8.493 -31.581 1.00 45.75 103 GLU A O 1
ATOM 819 N N . GLY A 1 104 ? 33.093 -10.054 -30.786 1.00 48.03 104 GLY A N 1
ATOM 820 C CA . GLY A 1 104 ? 33.874 -10.385 -29.586 1.00 48.03 104 GLY A CA 1
ATOM 821 C C . GLY A 1 104 ? 33.178 -10.160 -28.238 1.00 48.03 104 GLY A C 1
ATOM 822 O O . GLY A 1 104 ? 33.725 -10.572 -27.217 1.00 48.03 104 GLY A O 1
ATOM 823 N N . LEU A 1 105 ? 31.980 -9.565 -28.196 1.00 46.56 105 LEU A N 1
ATOM 824 C CA . LEU A 1 105 ? 31.176 -9.544 -26.966 1.00 46.56 105 LEU A CA 1
ATOM 825 C C . LEU A 1 105 ? 30.395 -10.863 -26.793 1.00 46.56 105 LEU A C 1
ATOM 827 O O . LEU A 1 105 ? 29.824 -11.358 -27.769 1.00 46.56 105 LEU A O 1
ATOM 831 N N . PRO A 1 106 ? 30.333 -11.439 -25.575 1.00 42.28 106 PRO A N 1
ATOM 832 C CA . PRO A 1 106 ? 29.521 -12.622 -25.317 1.00 42.28 106 PRO A CA 1
ATOM 833 C C . PRO A 1 106 ? 28.053 -12.339 -25.664 1.00 42.28 106 PRO A C 1
ATOM 835 O O . PRO A 1 106 ? 27.482 -11.348 -25.209 1.00 42.28 106 PRO A O 1
ATOM 838 N N . GLN A 1 107 ? 27.427 -13.227 -26.441 1.00 45.94 107 GLN A N 1
ATOM 839 C CA . GLN A 1 107 ? 26.013 -13.158 -26.852 1.00 45.94 107 GLN A CA 1
ATOM 840 C C . GLN A 1 107 ? 24.996 -13.210 -25.687 1.00 45.94 107 GLN A C 1
ATOM 842 O O . GLN A 1 107 ? 23.794 -13.199 -25.929 1.00 45.94 107 GLN A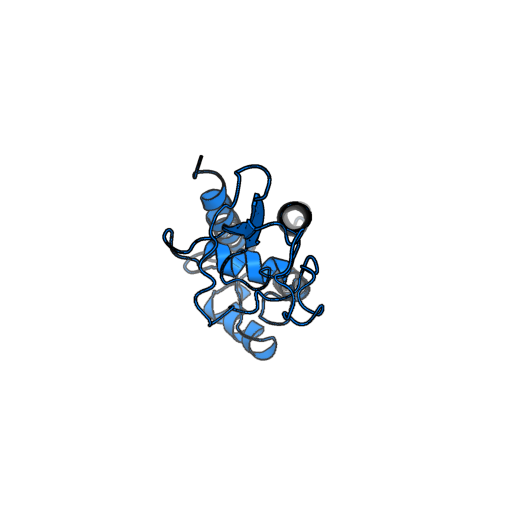 O 1
ATOM 847 N N . GLU A 1 108 ? 25.437 -13.224 -24.426 1.00 41.72 108 GLU A N 1
ATOM 848 C CA . GLU A 1 108 ? 24.564 -13.213 -23.243 1.00 41.72 108 GLU A CA 1
ATOM 849 C C . GLU A 1 108 ? 23.960 -11.833 -22.915 1.00 41.72 108 GLU A C 1
ATOM 851 O O . GLU A 1 108 ? 23.148 -11.722 -22.002 1.00 41.72 108 GLU A O 1
ATOM 856 N N . LEU A 1 109 ? 24.287 -10.780 -23.672 1.00 42.88 109 LEU A N 1
ATOM 857 C CA . LEU A 1 109 ? 23.742 -9.424 -23.490 1.00 42.88 109 LEU A CA 1
ATOM 858 C C . LEU A 1 109 ? 22.526 -9.126 -24.384 1.00 42.88 109 LEU A C 1
ATOM 860 O O . LEU A 1 109 ? 22.324 -7.988 -24.813 1.00 42.88 109 LEU A O 1
ATOM 864 N N . ALA A 1 110 ? 21.696 -10.127 -24.680 1.00 38.53 110 ALA A N 1
ATOM 865 C CA . ALA A 1 110 ? 20.358 -9.837 -25.182 1.00 38.53 110 ALA A CA 1
ATOM 866 C C . ALA A 1 110 ? 19.591 -9.088 -24.073 1.00 38.53 110 ALA A C 1
ATOM 868 O O . ALA A 1 110 ? 19.550 -9.584 -22.943 1.00 38.53 110 ALA A O 1
ATOM 869 N N . PRO A 1 111 ? 18.994 -7.910 -24.335 1.00 41.06 111 PRO A N 1
ATOM 870 C CA . PRO A 1 111 ? 18.182 -7.229 -23.341 1.00 41.06 111 PRO A CA 1
ATOM 871 C C . PRO A 1 111 ? 16.936 -8.078 -23.086 1.00 41.06 111 PRO A C 1
ATOM 873 O O . PRO A 1 111 ? 15.939 -8.005 -23.802 1.00 41.06 111 PRO A O 1
ATOM 876 N N . ILE A 1 112 ? 17.002 -8.926 -22.063 1.00 36.19 112 ILE A N 1
ATOM 877 C CA . ILE A 1 112 ? 15.821 -9.543 -21.482 1.00 36.19 112 ILE A CA 1
ATOM 878 C C . ILE A 1 112 ? 15.044 -8.390 -20.858 1.00 36.19 112 ILE A C 1
ATOM 880 O O . ILE A 1 112 ? 15.527 -7.737 -19.932 1.00 36.19 112 ILE A O 1
ATOM 884 N N . ILE A 1 113 ? 13.844 -8.135 -21.373 1.00 36.47 113 ILE A N 1
ATOM 885 C CA . ILE A 1 113 ? 12.841 -7.307 -20.706 1.00 36.47 113 ILE A CA 1
ATOM 886 C C . ILE A 1 113 ? 12.722 -7.831 -19.262 1.00 36.47 113 ILE A C 1
ATOM 888 O O . ILE A 1 113 ? 12.198 -8.921 -19.045 1.00 36.47 113 ILE A O 1
ATOM 892 N N . GLY A 1 114 ? 13.283 -7.099 -18.292 1.00 37.94 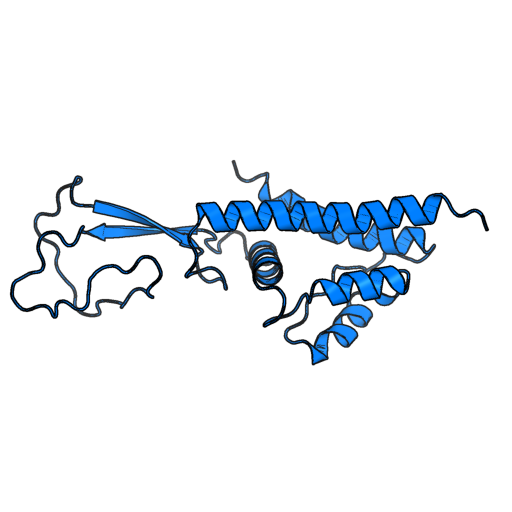114 GLY A N 1
ATOM 893 C CA . GLY A 1 114 ? 13.274 -7.458 -16.866 1.00 37.94 114 GLY A CA 1
ATOM 894 C C . GLY A 1 114 ? 14.601 -7.923 -16.236 1.00 37.94 114 GLY A C 1
ATOM 895 O O . GLY A 1 114 ? 14.628 -8.118 -15.020 1.00 37.94 114 GLY A O 1
ATOM 896 N N . ALA A 1 115 ? 15.711 -8.065 -16.972 1.00 35.12 115 ALA A N 1
ATOM 897 C CA . ALA A 1 115 ? 17.016 -8.341 -16.349 1.00 35.12 115 ALA A CA 1
ATOM 898 C C . ALA A 1 115 ? 17.651 -7.062 -15.753 1.00 35.12 115 ALA A C 1
ATOM 900 O O . ALA A 1 115 ? 17.458 -5.976 -16.306 1.00 35.12 115 ALA A O 1
ATOM 901 N N . PRO A 1 116 ? 18.394 -7.152 -14.625 1.00 35.72 116 PRO A N 1
ATOM 902 C CA . PRO A 1 116 ? 19.109 -6.005 -14.066 1.00 35.72 116 PRO A CA 1
ATOM 903 C C . PRO A 1 116 ? 20.052 -5.409 -15.119 1.00 35.72 116 PRO A C 1
ATOM 905 O O . PRO A 1 116 ? 20.644 -6.170 -15.890 1.00 35.72 116 PRO A O 1
ATOM 908 N N . PRO A 1 117 ? 20.241 -4.077 -15.154 1.00 40.81 117 PRO A N 1
ATOM 909 C CA . PRO A 1 117 ? 21.273 -3.498 -15.988 1.00 40.81 117 PRO A CA 1
ATOM 910 C C . PRO A 1 117 ? 22.605 -4.038 -15.476 1.00 40.81 117 PRO A C 1
ATOM 912 O O . PRO A 1 117 ? 23.083 -3.659 -14.405 1.00 40.81 117 PRO A O 1
ATOM 915 N N . TYR A 1 118 ? 23.210 -4.950 -16.230 1.00 40.50 118 TYR A N 1
ATOM 916 C CA . TYR A 1 118 ? 24.639 -5.156 -16.122 1.00 40.50 118 TYR A CA 1
ATOM 917 C C . TYR A 1 118 ? 25.264 -3.795 -16.417 1.00 40.50 118 TYR A C 1
ATOM 919 O O . TYR A 1 118 ? 25.188 -3.290 -17.537 1.00 40.50 118 TYR A O 1
ATOM 927 N N . PHE A 1 119 ? 25.812 -3.154 -15.385 1.00 36.22 119 PHE A N 1
ATOM 928 C CA . PHE A 1 119 ? 26.670 -2.000 -15.575 1.00 36.22 119 PHE A CA 1
ATOM 929 C C . PHE A 1 119 ? 27.839 -2.480 -16.427 1.00 36.22 119 PHE A C 1
ATOM 931 O O . PHE A 1 119 ? 28.687 -3.240 -15.961 1.00 36.22 119 PHE A O 1
ATOM 938 N N . VAL A 1 120 ? 27.871 -2.067 -17.691 1.00 37.25 120 VAL A N 1
ATOM 939 C CA . VAL A 1 120 ? 29.069 -2.212 -18.507 1.00 37.25 120 VAL A CA 1
ATOM 940 C C . VAL A 1 120 ? 30.088 -1.241 -17.907 1.00 37.25 120 VAL A C 1
ATOM 942 O O . VAL A 1 120 ? 30.006 -0.033 -18.098 1.00 37.25 120 VAL A O 1
ATOM 945 N N . THR A 1 121 ? 30.992 -1.767 -17.077 1.00 31.42 121 THR A N 1
ATOM 946 C CA . THR A 1 121 ? 32.022 -1.001 -16.350 1.00 31.42 121 THR A CA 1
ATOM 947 C C . THR A 1 121 ? 33.186 -0.576 -17.240 1.00 31.42 121 THR A C 1
ATOM 949 O O . THR A 1 121 ? 34.018 0.232 -16.833 1.00 31.42 121 THR A 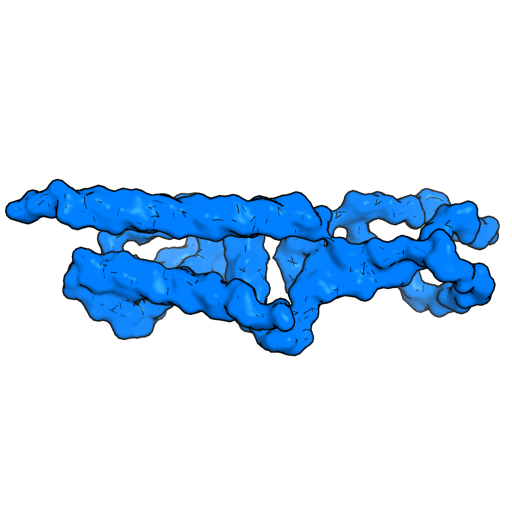O 1
ATOM 952 N N . SER A 1 122 ? 33.251 -1.078 -18.470 1.00 33.38 122 SER A N 1
ATOM 953 C CA . SER A 1 122 ? 34.156 -0.571 -19.490 1.00 33.38 122 SER A CA 1
ATOM 954 C C . SER A 1 122 ? 33.476 0.565 -20.242 1.00 33.38 122 SER A C 1
ATOM 956 O O . SER A 1 122 ? 32.376 0.381 -20.754 1.00 33.38 122 SER A O 1
ATOM 958 N N . ALA A 1 123 ? 34.133 1.721 -20.340 1.00 34.19 123 ALA A N 1
ATOM 959 C CA . ALA A 1 123 ? 33.723 2.817 -21.208 1.00 34.19 123 ALA A CA 1
ATOM 960 C C . ALA A 1 123 ? 33.592 2.318 -22.658 1.00 34.19 123 ALA A C 1
ATOM 962 O O . ALA A 1 123 ? 34.559 2.309 -23.417 1.00 34.19 123 ALA A O 1
ATOM 963 N N . VAL A 1 124 ? 32.398 1.864 -23.041 1.00 41.53 124 VAL A N 1
ATOM 964 C CA . VAL A 1 124 ? 32.071 1.611 -24.438 1.00 41.53 124 VAL A CA 1
ATOM 965 C C . VAL A 1 124 ? 31.852 2.984 -25.043 1.00 41.53 124 VAL A C 1
ATOM 967 O O . VAL A 1 124 ? 30.838 3.639 -24.809 1.00 41.53 124 VAL A O 1
ATOM 970 N N . VAL A 1 125 ? 32.864 3.462 -25.761 1.00 40.75 125 VAL A N 1
ATOM 971 C CA . VAL A 1 125 ? 32.730 4.654 -26.589 1.00 40.75 125 VAL A CA 1
ATOM 972 C C . VAL A 1 125 ? 31.845 4.250 -27.756 1.00 40.75 125 VAL A C 1
ATOM 974 O O . VAL A 1 125 ? 32.296 3.621 -28.709 1.00 40.75 125 VAL A O 1
ATOM 977 N N . PHE A 1 126 ? 30.562 4.570 -27.654 1.00 48.59 126 PHE A N 1
ATOM 978 C CA . PHE A 1 126 ? 29.647 4.404 -28.764 1.00 48.59 126 PHE A CA 1
ATOM 979 C C . PHE A 1 126 ? 29.943 5.487 -29.808 1.00 48.59 126 PHE A C 1
ATOM 981 O O . PHE A 1 126 ? 29.543 6.639 -29.651 1.00 48.59 126 PHE A O 1
ATOM 988 N N . GLN A 1 127 ? 30.698 5.132 -30.845 1.00 46.62 127 GLN A N 1
ATOM 989 C CA . GLN A 1 127 ? 30.843 5.957 -32.044 1.00 46.62 127 GLN A CA 1
ATOM 990 C C . GLN A 1 127 ? 29.713 5.591 -33.017 1.00 46.62 127 GLN A C 1
ATOM 992 O O . GLN A 1 127 ? 29.385 4.417 -33.164 1.00 46.62 127 GLN A O 1
ATOM 997 N N . ASP A 1 128 ? 29.100 6.601 -33.637 1.00 53.09 128 ASP A N 1
ATOM 998 C CA . ASP A 1 128 ? 28.096 6.462 -34.704 1.00 53.09 128 ASP A CA 1
ATOM 999 C C . ASP A 1 128 ? 26.734 5.828 -34.330 1.00 53.09 128 ASP A C 1
ATOM 1001 O O . ASP A 1 128 ? 26.117 5.158 -35.158 1.00 53.09 128 ASP A O 1
ATOM 1005 N N . ILE A 1 129 ? 26.203 6.071 -33.121 1.00 54.69 129 ILE A N 1
ATOM 1006 C CA . ILE A 1 129 ? 24.785 5.767 -32.827 1.00 54.69 129 ILE A CA 1
ATOM 1007 C C . ILE A 1 129 ? 23.895 6.771 -33.565 1.00 54.69 129 ILE A C 1
ATOM 1009 O O . ILE A 1 129 ? 23.969 7.976 -33.303 1.00 54.69 129 ILE A O 1
ATOM 1013 N N . LYS A 1 130 ? 23.007 6.289 -34.440 1.00 58.12 130 LYS A N 1
ATOM 1014 C CA . LYS A 1 130 ? 21.938 7.121 -35.001 1.00 58.12 130 LYS A CA 1
ATOM 1015 C C . LYS A 1 130 ? 20.739 7.151 -34.063 1.00 58.12 130 LYS A C 1
ATOM 1017 O O . LYS A 1 130 ? 20.543 6.256 -33.247 1.00 58.12 130 LYS A O 1
ATOM 1022 N N . GLN A 1 131 ? 19.903 8.178 -34.180 1.00 56.66 131 GLN A N 1
ATOM 1023 C CA . GLN A 1 131 ? 18.713 8.312 -33.338 1.00 56.66 131 GLN A CA 1
ATOM 1024 C C . GLN A 1 131 ? 17.752 7.119 -33.494 1.00 56.66 131 GLN A C 1
ATOM 1026 O O . GLN A 1 131 ? 17.105 6.737 -32.522 1.00 56.66 131 GLN A O 1
ATOM 1031 N N . GLU A 1 132 ? 17.685 6.505 -34.681 1.00 63.06 132 GLU A N 1
ATOM 1032 C CA . GLU A 1 132 ? 16.925 5.269 -34.908 1.00 63.06 132 GLU A CA 1
ATOM 1033 C C . GLU A 1 132 ? 17.479 4.032 -34.174 1.00 63.06 132 GLU A C 1
ATOM 1035 O O . GLU A 1 132 ? 16.743 3.071 -33.964 1.00 63.06 132 GLU A O 1
ATOM 1040 N N . ASP A 1 133 ? 18.740 4.063 -33.736 1.00 57.28 133 ASP A N 1
ATOM 1041 C CA . ASP A 1 133 ? 19.411 2.963 -33.034 1.00 57.28 133 ASP A CA 1
ATOM 1042 C C . ASP A 1 133 ? 19.240 3.056 -31.512 1.00 57.28 133 ASP A C 1
ATOM 1044 O O . ASP A 1 133 ? 19.956 2.407 -30.756 1.00 57.28 133 ASP A O 1
ATOM 1048 N N . ILE A 1 134 ? 18.310 3.878 -31.032 1.00 55.66 134 ILE A N 1
ATOM 1049 C CA . ILE A 1 134 ? 18.081 4.129 -29.614 1.00 55.66 134 ILE A CA 1
ATOM 1050 C C . ILE A 1 134 ? 16.678 3.665 -29.233 1.00 55.66 134 ILE A C 1
ATOM 1052 O O . ILE A 1 134 ? 15.692 4.106 -29.821 1.00 55.66 134 ILE A O 1
ATOM 1056 N N . SER A 1 135 ? 16.571 2.852 -28.179 1.00 55.44 135 SER A N 1
ATOM 1057 C CA . SER A 1 135 ? 15.290 2.619 -27.502 1.00 55.44 135 SER A CA 1
ATOM 1058 C C . SER A 1 135 ? 15.303 3.190 -26.087 1.00 55.44 135 SER A C 1
ATOM 1060 O O . SER A 1 135 ? 16.157 2.806 -25.280 1.00 55.44 135 SER A O 1
ATOM 1062 N N . PRO A 1 136 ? 14.366 4.096 -25.750 1.00 59.09 136 PRO A N 1
ATOM 1063 C CA . PRO A 1 136 ? 14.177 4.514 -24.374 1.00 59.09 136 PRO A CA 1
ATOM 1064 C C . PRO A 1 136 ? 13.522 3.376 -23.585 1.00 59.09 136 PRO A C 1
ATOM 1066 O O . PRO A 1 136 ? 12.439 2.905 -23.927 1.00 59.09 136 PRO A O 1
ATOM 1069 N N . ILE A 1 137 ? 14.168 2.960 -22.501 1.00 64.00 137 ILE A N 1
ATOM 1070 C CA . ILE A 1 137 ? 13.579 2.093 -21.486 1.00 64.00 137 ILE A CA 1
ATOM 1071 C C . ILE A 1 137 ? 13.118 2.986 -20.340 1.00 64.00 137 ILE A C 1
ATOM 1073 O O . ILE A 1 137 ? 13.906 3.742 -19.769 1.00 64.00 137 ILE A O 1
ATOM 1077 N N . VAL A 1 138 ? 11.832 2.897 -20.012 1.00 66.19 138 VAL A N 1
ATOM 1078 C CA . VAL A 1 138 ? 11.254 3.513 -18.817 1.00 66.19 138 VAL A CA 1
ATOM 1079 C C . VAL A 1 138 ? 11.145 2.423 -17.758 1.00 66.19 138 VAL A C 1
ATOM 1081 O O . VAL A 1 138 ? 10.541 1.385 -18.015 1.00 66.19 138 VAL A O 1
ATOM 1084 N N . ALA A 1 139 ? 11.730 2.647 -16.585 1.00 69.44 139 ALA A N 1
ATOM 1085 C CA . ALA A 1 139 ? 11.685 1.719 -15.456 1.00 69.44 139 ALA A CA 1
ATOM 1086 C C . ALA A 1 139 ? 11.422 2.476 -14.149 1.00 69.44 139 ALA A C 1
ATOM 1088 O O . ALA A 1 139 ? 11.675 3.679 -14.062 1.00 69.44 139 ALA A O 1
ATOM 1089 N N . PHE A 1 140 ? 10.932 1.787 -13.118 1.00 71.69 140 PHE A N 1
ATOM 1090 C CA . PHE A 1 140 ? 10.852 2.385 -11.785 1.00 71.69 140 PHE A CA 1
ATOM 1091 C C . PHE A 1 140 ? 12.252 2.563 -11.205 1.00 71.69 140 PHE A C 1
ATOM 1093 O O . PHE A 1 140 ? 13.047 1.629 -11.242 1.00 71.69 140 PHE A O 1
ATOM 1100 N N . ALA A 1 141 ? 12.562 3.736 -10.659 1.00 67.94 141 ALA A N 1
ATOM 1101 C CA . ALA A 1 141 ? 13.854 3.975 -10.027 1.00 67.94 141 ALA A CA 1
ATOM 1102 C C . ALA A 1 141 ? 13.828 3.559 -8.552 1.00 67.94 141 ALA A C 1
ATOM 1104 O O . ALA A 1 141 ? 12.873 3.844 -7.834 1.00 67.94 141 ALA A O 1
ATOM 1105 N N . HIS A 1 142 ? 14.901 2.889 -8.117 1.00 68.06 142 HIS A N 1
ATOM 1106 C CA . HIS A 1 142 ? 15.224 2.596 -6.713 1.00 68.06 142 HIS A CA 1
ATOM 1107 C C . HIS A 1 142 ? 14.036 2.177 -5.825 1.00 68.06 142 HIS A C 1
ATOM 1109 O O . HIS A 1 142 ? 13.936 2.595 -4.673 1.00 68.06 142 HIS A O 1
ATOM 1115 N N . ASN A 1 143 ? 13.152 1.318 -6.338 1.00 74.62 143 ASN A N 1
ATOM 1116 C CA . ASN A 1 143 ? 12.017 0.788 -5.589 1.00 74.62 143 ASN A CA 1
ATOM 1117 C C . ASN A 1 143 ? 11.857 -0.732 -5.818 1.00 74.62 143 ASN A C 1
ATOM 1119 O O . ASN A 1 143 ? 12.478 -1.298 -6.725 1.00 74.62 143 ASN A O 1
ATOM 1123 N N . PRO A 1 144 ? 10.996 -1.419 -5.043 1.00 79.62 144 PRO A N 1
ATOM 1124 C CA . PRO A 1 144 ? 10.753 -2.855 -5.211 1.00 79.62 144 PRO A CA 1
ATOM 1125 C C . PRO A 1 144 ? 10.156 -3.261 -6.575 1.00 79.62 144 PRO A C 1
ATOM 1127 O O . PRO A 1 144 ? 10.022 -4.451 -6.852 1.00 79.62 144 PRO A O 1
ATOM 1130 N N . LEU A 1 145 ? 9.775 -2.298 -7.423 1.00 82.25 145 LEU A N 1
ATOM 1131 C CA . LEU A 1 145 ? 9.178 -2.504 -8.745 1.00 82.25 145 LEU A CA 1
ATOM 1132 C C . LEU A 1 145 ? 10.186 -2.351 -9.889 1.00 82.25 145 LEU A C 1
ATOM 1134 O O . LEU A 1 145 ? 9.781 -2.475 -11.040 1.00 82.25 145 LEU A O 1
ATOM 1138 N N . PHE A 1 146 ? 11.472 -2.114 -9.602 1.00 74.19 146 PHE A N 1
ATOM 1139 C CA . PHE A 1 146 ? 12.519 -1.852 -10.601 1.00 74.19 146 PHE A CA 1
ATOM 1140 C C . PHE A 1 146 ? 12.536 -2.852 -11.777 1.00 74.19 146 PHE A C 1
ATOM 1142 O O . PHE A 1 146 ? 12.813 -2.473 -12.910 1.00 74.19 146 PHE A O 1
ATOM 1149 N N . HIS A 1 147 ? 12.192 -4.121 -11.533 1.00 73.88 147 HIS A N 1
ATOM 1150 C CA . HIS A 1 147 ? 12.180 -5.185 -12.549 1.00 73.88 147 HIS A CA 1
ATOM 1151 C C . HIS A 1 147 ? 10.842 -5.374 -13.277 1.00 73.88 147 HIS A C 1
ATOM 1153 O O . HIS A 1 147 ? 10.708 -6.293 -14.086 1.00 73.88 147 HIS A O 1
ATOM 1159 N N . ARG A 1 148 ? 9.822 -4.570 -12.967 1.00 74.00 148 ARG A N 1
ATOM 1160 C CA . ARG A 1 148 ? 8.478 -4.736 -13.522 1.00 74.00 148 ARG A CA 1
ATOM 1161 C C . ARG A 1 148 ? 8.231 -3.793 -14.694 1.00 74.00 148 ARG A C 1
ATOM 1163 O O . ARG A 1 148 ? 8.710 -2.664 -14.714 1.00 74.00 148 ARG A O 1
ATOM 1170 N N . GLU A 1 149 ? 7.425 -4.258 -15.644 1.00 79.06 149 GLU A N 1
ATOM 1171 C CA . GLU A 1 149 ? 6.944 -3.437 -16.755 1.00 79.06 149 GLU A CA 1
ATOM 1172 C C . GLU A 1 149 ? 6.090 -2.278 -16.212 1.00 79.06 149 GLU A C 1
ATOM 1174 O O . GLU A 1 149 ? 5.239 -2.477 -15.339 1.00 79.06 149 GLU A O 1
ATOM 1179 N N . VAL A 1 150 ? 6.374 -1.056 -16.670 1.00 77.38 150 VAL A N 1
ATOM 1180 C CA . VAL A 1 150 ? 5.856 0.170 -16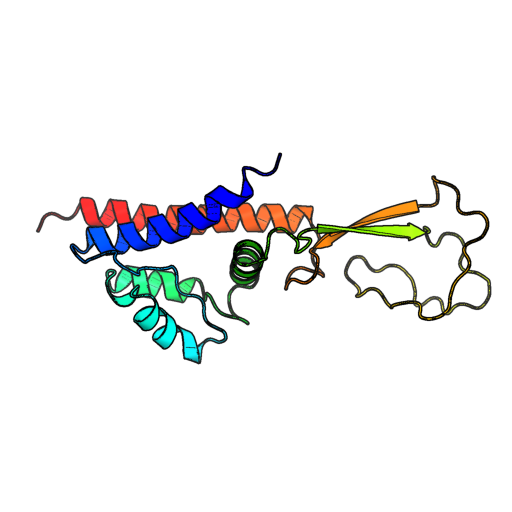.051 1.00 77.38 150 VAL A CA 1
ATOM 1181 C C . VAL A 1 150 ? 4.350 0.301 -16.236 1.00 77.38 150 VAL A C 1
ATOM 1183 O O . VAL A 1 150 ? 3.653 0.573 -15.260 1.00 77.38 150 VAL A O 1
ATOM 1186 N N . LEU A 1 151 ? 3.827 0.101 -17.446 1.00 76.88 151 LEU A N 1
ATOM 1187 C CA . LEU A 1 151 ? 2.421 0.368 -17.745 1.00 76.88 151 LEU A CA 1
ATOM 1188 C C . LEU A 1 151 ? 1.482 -0.579 -16.988 1.00 76.88 151 LEU A C 1
ATOM 1190 O O . LEU A 1 151 ? 0.553 -0.126 -16.320 1.00 76.88 151 LEU A O 1
ATOM 1194 N N . GLU A 1 152 ? 1.735 -1.882 -17.052 1.00 81.06 152 GLU A N 1
ATOM 1195 C CA . GLU A 1 152 ? 0.958 -2.906 -16.357 1.00 81.06 152 GLU A CA 1
ATOM 1196 C C . GLU A 1 152 ? 1.084 -2.767 -14.841 1.00 81.06 152 GLU A C 1
ATOM 1198 O O . GLU A 1 152 ? 0.108 -2.943 -14.114 1.00 81.06 152 GLU A O 1
ATOM 1203 N N . THR A 1 153 ? 2.255 -2.381 -14.336 1.00 80.25 153 THR A N 1
ATOM 1204 C CA . THR A 1 153 ? 2.421 -2.152 -12.896 1.00 80.25 153 THR A CA 1
ATOM 1205 C C . THR A 1 153 ? 1.657 -0.919 -12.426 1.00 80.25 153 THR A C 1
ATOM 1207 O O . THR A 1 153 ? 1.032 -0.971 -11.371 1.00 80.25 153 THR A O 1
ATOM 1210 N N . LEU A 1 154 ? 1.647 0.169 -13.203 1.00 82.38 154 LEU A N 1
ATOM 1211 C CA . LEU A 1 154 ? 0.843 1.352 -12.888 1.00 82.38 154 LEU A CA 1
ATOM 1212 C C . LEU A 1 154 ? -0.656 1.029 -12.876 1.00 82.38 154 LEU A C 1
ATOM 1214 O O . LEU A 1 154 ? -1.353 1.475 -11.969 1.00 82.38 154 LEU A O 1
ATOM 1218 N N . LYS A 1 155 ? -1.150 0.208 -13.816 1.00 83.56 155 LYS A N 1
ATOM 1219 C CA . LYS A 1 155 ? -2.544 -0.271 -13.789 1.00 83.56 155 LYS A CA 1
ATOM 1220 C C . LYS A 1 155 ? -2.851 -1.029 -12.499 1.00 83.56 155 LYS A C 1
ATOM 1222 O O . LYS A 1 155 ? -3.831 -0.720 -11.833 1.00 83.56 155 LYS A O 1
ATOM 1227 N N . GLN A 1 156 ? -1.980 -1.958 -12.109 1.00 85.69 156 GLN A N 1
ATOM 1228 C CA . GLN A 1 156 ? -2.166 -2.739 -10.884 1.00 85.69 156 GLN A CA 1
ATOM 1229 C C . GLN A 1 156 ? -2.112 -1.882 -9.615 1.00 85.69 156 GLN A C 1
ATOM 1231 O O . GLN A 1 156 ? -2.839 -2.155 -8.665 1.00 85.69 156 GLN A O 1
ATOM 1236 N N . ILE A 1 157 ? -1.258 -0.855 -9.585 1.00 84.88 157 ILE A N 1
ATOM 1237 C CA . ILE A 1 157 ? -1.212 0.126 -8.492 1.00 84.88 157 ILE A CA 1
ATOM 1238 C C . ILE A 1 157 ? -2.562 0.836 -8.379 1.00 84.88 157 ILE A C 1
ATOM 1240 O O . ILE A 1 157 ? -3.142 0.864 -7.300 1.00 84.88 157 ILE A O 1
ATOM 1244 N N . VAL A 1 158 ? -3.093 1.333 -9.498 1.00 85.06 158 VAL A N 1
ATOM 1245 C CA . VAL A 1 158 ? -4.391 2.017 -9.539 1.00 85.06 158 VAL A CA 1
ATOM 1246 C C . VAL A 1 158 ? -5.526 1.092 -9.083 1.00 85.06 158 VAL A C 1
ATOM 1248 O O . VAL A 1 158 ? -6.334 1.479 -8.241 1.00 85.06 158 VAL A O 1
ATOM 1251 N N . GLU A 1 159 ? -5.575 -0.142 -9.587 1.00 86.25 159 GLU A N 1
ATOM 1252 C CA . GLU A 1 159 ? -6.568 -1.145 -9.177 1.00 86.25 159 GLU A CA 1
ATOM 1253 C C . GLU A 1 159 ? -6.483 -1.464 -7.680 1.00 86.25 159 GLU A C 1
ATOM 1255 O O . GLU A 1 159 ? -7.507 -1.548 -7.001 1.00 86.25 159 GLU A O 1
ATOM 1260 N N . LEU A 1 160 ? -5.267 -1.603 -7.144 1.00 86.56 160 LEU A N 1
ATOM 1261 C CA . LEU A 1 160 ? -5.048 -1.843 -5.723 1.00 86.56 160 LEU A CA 1
ATOM 1262 C C . LEU A 1 160 ? -5.490 -0.646 -4.871 1.00 86.56 160 LEU A C 1
ATOM 1264 O O . LEU A 1 160 ? -6.143 -0.855 -3.848 1.00 86.56 160 LEU A O 1
ATOM 1268 N N . SER A 1 161 ? -5.176 0.586 -5.285 1.00 83.50 161 SER A N 1
ATOM 1269 C CA . SER A 1 161 ? -5.628 1.808 -4.609 1.00 83.50 161 SER A CA 1
ATOM 1270 C C . SER A 1 161 ? -7.152 1.850 -4.511 1.00 83.50 161 SER A C 1
ATOM 1272 O O . SER A 1 161 ? -7.690 2.055 -3.419 1.00 83.50 161 SER A O 1
ATOM 1274 N N . PHE A 1 162 ? -7.855 1.586 -5.619 1.00 84.62 162 PHE A N 1
ATOM 1275 C CA . PHE A 1 162 ? -9.317 1.507 -5.620 1.00 84.62 162 PHE A CA 1
ATOM 1276 C C . PHE A 1 162 ? -9.831 0.376 -4.728 1.00 84.62 162 PHE A C 1
ATOM 1278 O O . PHE A 1 162 ? -10.698 0.612 -3.894 1.00 84.62 162 PHE A O 1
ATOM 1285 N N . GLY A 1 163 ? -9.247 -0.821 -4.813 1.00 85.19 163 GLY A N 1
ATOM 1286 C CA . GLY A 1 163 ? -9.65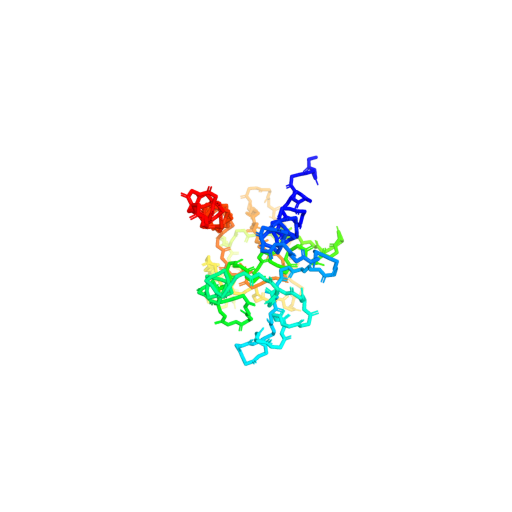5 -1.958 -3.986 1.00 85.19 163 GLY A CA 1
ATOM 1287 C C . GLY A 1 163 ? -9.502 -1.706 -2.481 1.00 85.19 163 GLY A C 1
ATOM 1288 O O . GLY A 1 163 ? -10.367 -2.098 -1.698 1.00 85.19 163 GLY A O 1
ATOM 1289 N N . ILE A 1 164 ? -8.435 -1.020 -2.059 1.00 86.44 164 ILE A N 1
ATOM 1290 C CA . ILE A 1 164 ? -8.229 -0.630 -0.655 1.00 86.44 164 ILE A CA 1
ATOM 1291 C C . ILE A 1 164 ? -9.281 0.397 -0.223 1.00 86.44 164 ILE A C 1
ATOM 1293 O O . ILE A 1 164 ? -9.876 0.258 0.849 1.00 86.44 164 ILE A O 1
ATOM 1297 N N . VAL A 1 165 ? -9.520 1.416 -1.053 1.00 84.88 165 VAL A N 1
ATOM 1298 C CA . VAL A 1 165 ? -10.544 2.440 -0.813 1.00 84.88 165 VAL A CA 1
ATOM 1299 C C . VAL A 1 165 ? -11.924 1.801 -0.664 1.00 84.88 165 VAL A C 1
ATOM 1301 O O . VAL A 1 165 ? -12.575 2.021 0.359 1.00 84.88 165 VAL A O 1
ATOM 1304 N N . ASP A 1 166 ? -12.325 0.960 -1.613 1.00 84.81 166 ASP A N 1
ATOM 1305 C CA . ASP A 1 166 ? -13.625 0.290 -1.632 1.00 84.81 166 ASP A CA 1
ATOM 1306 C C . ASP A 1 166 ? -13.804 -0.651 -0.439 1.00 84.81 166 ASP A C 1
ATOM 1308 O O . ASP A 1 166 ? -14.888 -0.718 0.149 1.00 84.81 166 ASP A O 1
ATOM 1312 N N . ALA A 1 167 ? -12.747 -1.368 -0.042 1.00 85.38 167 ALA A N 1
ATOM 1313 C CA . ALA A 1 167 ? -12.785 -2.264 1.107 1.00 85.38 167 ALA A CA 1
ATOM 1314 C C . ALA A 1 167 ? -13.050 -1.501 2.412 1.00 85.38 167 ALA A C 1
ATOM 1316 O O . ALA A 1 167 ? -13.914 -1.901 3.200 1.00 85.38 167 ALA A O 1
ATOM 1317 N N . PHE A 1 168 ? -12.356 -0.378 2.629 1.00 84.06 168 PHE A N 1
ATOM 1318 C CA . PHE A 1 168 ? -12.610 0.460 3.797 1.00 84.06 168 PHE A CA 1
ATOM 1319 C C . PHE A 1 168 ? -13.975 1.149 3.707 1.00 84.06 168 PHE A C 1
ATOM 1321 O O . PHE A 1 168 ? -14.722 1.094 4.678 1.00 84.06 168 PHE A O 1
ATOM 1328 N N . GLU A 1 169 ? -14.367 1.717 2.564 1.00 82.69 169 GLU A N 1
ATOM 1329 C CA . GLU A 1 169 ? -15.684 2.355 2.389 1.00 82.69 169 GLU A CA 1
ATOM 1330 C C . GLU A 1 169 ? -16.853 1.397 2.596 1.00 82.69 169 GLU A C 1
ATOM 1332 O O . GLU A 1 169 ? -17.844 1.743 3.244 1.00 82.69 169 GLU A O 1
ATOM 1337 N N . SER A 1 170 ? -16.736 0.168 2.103 1.00 83.50 170 SER A N 1
ATOM 1338 C CA . SER A 1 170 ? -17.722 -0.881 2.353 1.00 83.50 170 SER A CA 1
ATOM 1339 C C . SER A 1 170 ? -17.874 -1.157 3.848 1.00 83.50 170 SER A C 1
ATOM 1341 O O . SER A 1 170 ? -18.985 -1.393 4.325 1.00 83.50 170 SER A O 1
ATOM 1343 N N . HIS A 1 171 ? -16.775 -1.092 4.603 1.00 78.75 171 HIS A N 1
ATOM 1344 C CA . HIS A 1 171 ? -16.808 -1.230 6.052 1.00 78.75 171 HIS A CA 1
ATOM 1345 C C . HIS A 1 171 ? -17.456 -0.008 6.730 1.00 78.75 171 HIS A C 1
ATOM 1347 O O . HIS A 1 171 ? -18.332 -0.181 7.578 1.00 78.75 171 HIS A O 1
ATOM 1353 N N . LEU A 1 172 ? -17.124 1.218 6.299 1.00 74.06 172 LEU A N 1
ATOM 1354 C CA . LEU A 1 172 ? -17.736 2.463 6.795 1.00 74.06 172 LEU A CA 1
ATOM 1355 C C . LEU A 1 172 ? -19.271 2.446 6.630 1.00 74.06 172 LEU A C 1
ATOM 1357 O O . LEU A 1 172 ? -20.006 2.778 7.563 1.00 74.06 172 LEU A O 1
ATOM 1361 N N . HIS A 1 173 ? -19.768 2.013 5.466 1.00 76.75 173 HIS A N 1
ATOM 1362 C CA . HIS A 1 173 ? -21.205 1.950 5.174 1.00 76.75 173 HIS A CA 1
ATOM 1363 C C . HIS A 1 173 ? -21.954 0.839 5.925 1.00 76.75 173 HIS A C 1
ATOM 1365 O O . HIS A 1 173 ? -23.153 0.973 6.169 1.00 76.75 173 HIS A O 1
ATOM 1371 N N . ARG A 1 174 ? -21.293 -0.269 6.285 1.00 74.75 174 ARG A N 1
ATOM 1372 C CA . ARG A 1 174 ? -21.910 -1.318 7.120 1.00 74.75 174 ARG A CA 1
ATOM 1373 C C . ARG A 1 174 ? -22.068 -0.851 8.564 1.00 74.75 174 ARG A C 1
ATOM 1375 O O . ARG A 1 174 ? -23.128 -1.049 9.156 1.00 74.75 174 ARG A O 1
ATOM 1382 N N . SER A 1 175 ? -21.058 -0.172 9.098 1.00 66.44 175 SER A N 1
ATOM 1383 C CA . SER A 1 175 ? -21.058 0.315 10.480 1.00 66.44 175 SER A CA 1
ATOM 1384 C C . SER A 1 175 ? -22.084 1.427 10.735 1.00 66.44 175 SER A C 1
ATOM 1386 O O . SER A 1 175 ? -22.604 1.520 11.840 1.00 66.44 175 SER A O 1
ATOM 1388 N N . SER A 1 176 ? -22.455 2.226 9.726 1.00 62.78 176 SER A N 1
ATOM 1389 C CA . SER A 1 176 ? -23.496 3.264 9.853 1.00 62.78 176 SER A CA 1
ATOM 1390 C C . SER A 1 176 ? -24.940 2.746 9.770 1.00 62.78 176 SER A C 1
ATOM 1392 O O . SER A 1 176 ? -25.871 3.481 10.093 1.00 62.78 176 SER A O 1
ATOM 1394 N N . ARG A 1 177 ? -25.148 1.490 9.346 1.00 61.22 177 ARG A N 1
ATOM 1395 C CA . ARG A 1 177 ? -26.480 0.872 9.186 1.00 61.22 177 ARG A CA 1
ATOM 1396 C C . ARG A 1 177 ? -26.905 -0.022 10.349 1.00 61.22 177 ARG A C 1
ATOM 1398 O O . ARG A 1 177 ? -28.015 -0.543 10.317 1.00 61.22 177 ARG A O 1
ATOM 1405 N N . THR A 1 178 ? -26.055 -0.197 11.357 1.00 47.12 178 THR A N 1
ATOM 1406 C CA . THR A 1 178 ? -26.379 -0.993 12.547 1.00 47.12 178 THR A CA 1
ATOM 1407 C C . THR A 1 178 ? -26.735 -0.031 13.685 1.00 47.12 178 THR A C 1
ATOM 1409 O O . THR A 1 178 ? -25.822 0.542 14.277 1.00 47.12 178 THR A O 1
ATOM 1412 N N . PRO A 1 179 ? -28.027 0.237 13.964 1.00 43.66 179 PRO A N 1
ATOM 1413 C CA . PRO A 1 179 ? -28.402 1.004 15.145 1.00 43.66 179 PRO A CA 1
ATOM 1414 C C . PRO A 1 179 ? -28.076 0.189 16.404 1.00 43.66 179 PRO A C 1
ATOM 1416 O O . PRO A 1 179 ? -28.318 -1.019 16.440 1.00 43.66 179 PRO A O 1
ATOM 1419 N N . ALA A 1 180 ? -27.487 0.867 17.390 1.00 44.81 180 ALA A N 1
ATOM 1420 C CA . ALA A 1 180 ? -27.285 0.359 18.745 1.00 44.81 180 ALA A CA 1
ATOM 1421 C C . ALA A 1 180 ? -28.617 0.143 19.476 1.00 44.81 180 ALA A C 1
ATOM 1423 O O . ALA A 1 180 ? -29.574 0.902 19.184 1.00 44.81 180 ALA A O 1
#